Protein AF-A0A835IAE8-F1 (afdb_monomer_lite)

Sequence (114 aa):
MYLFLCYMQLWDEKLVHEISSHPAVYRVVALGTLIAIELRTEGSDAGYGSLYASSLVQKFREDGVYMRPLGNVIYLMCGPCTSPQVCSQLLKRLYGEIHEFNQMKAKELKSCQL

Secondary structure (DSSP, 8-state):
-----S----S-HHHHHHHHTSTTEEEEEEETTEEEEEEP--GGG-STT--TTHHHHHHHHHTT--EEEETTEEEEE--TTS-HHHHHHHHHHHHHHHHHHHHHHHHHHHHTT-

Structure (mmCIF, N/CA/C/O backbone):
data_AF-A0A835IAE8-F1
#
_entry.id   AF-A0A835IAE8-F1
#
loop_
_atom_site.group_PDB
_atom_site.id
_atom_site.type_symbol
_atom_site.label_atom_id
_atom_site.label_alt_id
_atom_site.label_comp_id
_atom_site.label_asym_id
_atom_site.label_entity_id
_atom_site.label_seq_id
_atom_site.pdbx_PDB_ins_code
_atom_site.Cartn_x
_atom_site.Cartn_y
_atom_site.Cartn_z
_atom_site.occupancy
_atom_site.B_iso_or_equiv
_atom_site.auth_seq_id
_atom_site.auth_comp_id
_atom_site.auth_asym_id
_atom_site.auth_atom_id
_atom_site.pdbx_PDB_model_num
ATOM 1 N N . MET A 1 1 ? 3.241 -23.180 24.754 1.00 37.97 1 MET A N 1
ATOM 2 C CA . MET A 1 1 ? 3.278 -23.332 23.285 1.00 37.97 1 MET A CA 1
ATOM 3 C C . MET A 1 1 ? 1.970 -22.782 22.721 1.00 37.97 1 MET A C 1
ATOM 5 O O . MET A 1 1 ? 1.047 -23.540 22.478 1.00 37.97 1 MET A O 1
ATOM 9 N N . TYR A 1 2 ? 1.856 -21.454 22.615 1.00 39.19 2 TYR A N 1
ATOM 10 C CA . TYR A 1 2 ? 0.677 -20.771 22.066 1.00 39.19 2 TYR A CA 1
ATOM 11 C C . TYR A 1 2 ? 1.076 -20.138 20.735 1.00 39.19 2 TYR A C 1
ATOM 13 O O . TYR A 1 2 ? 1.433 -18.969 20.671 1.00 39.19 2 TYR A O 1
ATOM 21 N N . LEU A 1 3 ? 1.081 -20.947 19.679 1.00 42.12 3 LEU A N 1
ATOM 22 C CA . LEU A 1 3 ? 1.376 -20.515 18.311 1.00 42.12 3 LEU A CA 1
ATOM 23 C C . LEU A 1 3 ? 0.067 -20.395 17.513 1.00 42.12 3 LEU A C 1
ATOM 25 O O . LEU A 1 3 ? -0.037 -20.873 16.393 1.00 42.12 3 LEU A O 1
ATOM 29 N N . PHE A 1 4 ? -0.963 -19.803 18.130 1.00 43.66 4 PHE A N 1
ATOM 30 C CA . PHE A 1 4 ? -2.322 -19.741 17.572 1.00 43.66 4 PHE A CA 1
ATOM 31 C C . PHE A 1 4 ? -2.755 -18.339 17.105 1.00 43.66 4 PHE A C 1
ATOM 33 O O . PHE A 1 4 ? -3.929 -18.124 16.840 1.00 43.66 4 PHE A O 1
ATOM 40 N N . LEU A 1 5 ? -1.841 -17.367 16.992 1.00 46.41 5 LEU A N 1
ATOM 41 C CA . LEU A 1 5 ? -2.220 -15.959 16.763 1.00 46.41 5 LEU A CA 1
ATOM 42 C C . LEU A 1 5 ? -1.904 -15.377 15.373 1.00 46.41 5 LEU A C 1
ATOM 44 O O . LEU A 1 5 ? -2.210 -14.215 15.142 1.00 46.41 5 LEU A O 1
ATOM 48 N N . CYS A 1 6 ? -1.361 -16.139 14.419 1.00 44.03 6 CYS A N 1
ATOM 49 C CA . CYS A 1 6 ? -0.923 -15.582 13.124 1.00 44.03 6 CYS A CA 1
ATOM 50 C C . CYS A 1 6 ? -1.746 -16.062 11.912 1.00 44.03 6 CYS A C 1
ATOM 52 O O . CYS A 1 6 ? -1.187 -16.360 10.864 1.00 44.03 6 CYS A O 1
ATOM 54 N N . TYR A 1 7 ? -3.069 -16.185 12.047 1.00 51.34 7 TYR A N 1
ATOM 55 C CA . TYR A 1 7 ? -3.963 -16.436 10.899 1.00 51.34 7 TYR A CA 1
ATOM 56 C C . TYR A 1 7 ? -5.188 -15.514 10.860 1.00 51.34 7 TYR A C 1
ATOM 58 O O . TYR A 1 7 ? -6.110 -15.734 10.082 1.00 51.34 7 TYR A O 1
ATOM 66 N N . MET A 1 8 ? -5.206 -14.455 11.673 1.00 57.34 8 MET A N 1
ATOM 67 C CA . MET A 1 8 ? -6.189 -13.393 11.495 1.00 57.34 8 MET A CA 1
ATOM 68 C C . MET A 1 8 ? -5.722 -12.475 10.373 1.00 57.34 8 MET A C 1
ATOM 70 O O . MET A 1 8 ? -4.787 -11.692 10.533 1.00 57.34 8 MET A O 1
ATOM 74 N N . GLN A 1 9 ? -6.373 -12.596 9.222 1.00 63.75 9 GLN A N 1
ATOM 75 C CA . GLN A 1 9 ? -6.230 -11.645 8.134 1.00 63.75 9 GLN A CA 1
ATOM 76 C C . GLN A 1 9 ? -6.773 -10.291 8.613 1.00 63.75 9 GLN A C 1
ATOM 78 O O . GLN A 1 9 ? -7.971 -10.120 8.814 1.00 63.75 9 GLN A O 1
ATOM 83 N N . LEU A 1 10 ? -5.859 -9.356 8.886 1.00 77.06 10 LEU A N 1
ATOM 84 C CA . LEU A 1 10 ? -6.162 -8.019 9.423 1.00 77.06 10 LEU A CA 1
ATOM 85 C C . LEU A 1 10 ? -6.653 -7.042 8.349 1.00 77.06 10 LEU A C 1
ATOM 87 O O . LEU A 1 10 ? -7.144 -5.958 8.669 1.00 77.06 10 LEU A O 1
ATOM 91 N N . TRP A 1 11 ? -6.473 -7.412 7.085 1.00 83.25 11 TRP A N 1
ATOM 92 C CA . TRP A 1 11 ? -6.735 -6.576 5.928 1.00 83.25 11 TRP A CA 1
ATOM 93 C C . TRP A 1 11 ? -8.121 -6.859 5.356 1.00 83.25 11 TRP A C 1
ATOM 95 O O . TRP A 1 11 ? -8.502 -8.015 5.183 1.00 83.25 11 TRP A O 1
ATOM 105 N N . ASP A 1 12 ? -8.850 -5.797 5.024 1.00 86.69 12 ASP A N 1
ATOM 106 C CA . ASP A 1 12 ? -10.130 -5.897 4.327 1.00 86.69 12 ASP A CA 1
ATOM 107 C C . ASP A 1 12 ? -9.898 -6.357 2.880 1.00 86.69 12 ASP A C 1
ATOM 109 O O . ASP A 1 12 ? -9.333 -5.627 2.062 1.00 86.69 12 ASP A O 1
ATOM 113 N N . GLU A 1 13 ? -10.337 -7.575 2.564 1.00 85.56 13 GLU A N 1
ATOM 114 C CA . GLU A 1 13 ? -10.164 -8.192 1.246 1.00 85.56 13 GLU A CA 1
ATOM 115 C C . GLU A 1 13 ? -10.771 -7.367 0.111 1.00 85.56 13 GLU A C 1
ATOM 117 O O . GLU A 1 13 ? -10.204 -7.321 -0.982 1.00 85.56 13 GLU A O 1
ATOM 122 N N . LYS A 1 14 ? -11.889 -6.673 0.363 1.00 88.75 14 LYS A N 1
ATOM 123 C CA . LYS A 1 14 ? -12.538 -5.843 -0.658 1.00 88.75 14 LYS A CA 1
ATOM 124 C C . LYS A 1 14 ? -11.653 -4.658 -1.019 1.00 88.75 14 LYS A C 1
ATOM 126 O O . LYS A 1 14 ? -11.408 -4.422 -2.197 1.00 88.75 14 LYS A O 1
ATOM 131 N N . LEU A 1 15 ? -11.107 -3.973 -0.013 1.00 88.31 15 LEU A N 1
ATOM 132 C CA . LEU A 1 15 ? -10.183 -2.855 -0.229 1.00 88.31 15 LEU A CA 1
ATOM 133 C C . LEU A 1 15 ? -8.889 -3.313 -0.902 1.00 88.31 15 LEU A C 1
ATOM 135 O O . LEU A 1 15 ? -8.391 -2.644 -1.803 1.00 88.31 15 LEU A O 1
ATOM 139 N N . VAL A 1 16 ? -8.346 -4.465 -0.503 1.00 89.50 16 VAL A N 1
ATOM 140 C CA . VAL A 1 16 ? -7.154 -5.038 -1.146 1.00 89.50 16 VAL A CA 1
ATOM 141 C C . VAL A 1 16 ? -7.412 -5.303 -2.633 1.00 89.50 16 VAL A C 1
ATOM 143 O O . VAL A 1 16 ? -6.560 -4.986 -3.464 1.00 89.50 16 VAL A O 1
ATOM 146 N N . HIS A 1 17 ? -8.591 -5.826 -2.978 1.00 89.56 17 HIS A N 1
ATOM 147 C CA . HIS A 1 17 ? -8.993 -6.051 -4.365 1.00 89.56 17 HIS A CA 1
ATOM 148 C C . HIS A 1 17 ? -9.210 -4.740 -5.147 1.00 89.56 17 HIS A C 1
ATOM 150 O O . HIS A 1 17 ? -8.867 -4.644 -6.326 1.00 89.56 17 HIS A O 1
ATOM 156 N N . GLU A 1 18 ? -9.763 -3.702 -4.519 1.00 90.44 18 GLU A N 1
ATOM 157 C CA . GLU A 1 18 ? -9.898 -2.375 -5.139 1.00 90.44 18 GLU A CA 1
ATOM 158 C C . GLU A 1 18 ? -8.531 -1.744 -5.436 1.00 90.44 18 GLU A C 1
ATOM 160 O O . GLU A 1 18 ? -8.32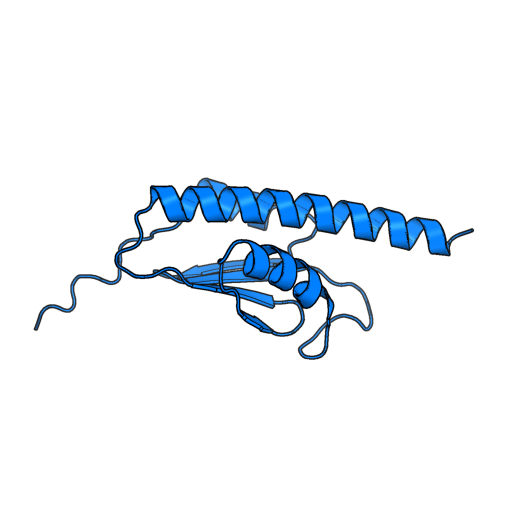0 -1.198 -6.521 1.00 90.44 18 GLU A O 1
ATOM 165 N N . ILE A 1 19 ? -7.575 -1.874 -4.509 1.00 89.44 19 ILE A N 1
ATOM 166 C CA . ILE A 1 19 ? -6.199 -1.402 -4.700 1.00 89.44 19 ILE A CA 1
ATOM 167 C C . ILE A 1 19 ? -5.513 -2.191 -5.820 1.00 89.44 19 ILE A C 1
ATOM 169 O O . ILE A 1 19 ? -4.853 -1.588 -6.664 1.00 89.44 19 ILE A O 1
ATOM 173 N N . SER A 1 20 ? -5.672 -3.519 -5.867 1.00 90.56 20 SER A N 1
ATOM 174 C CA . SER A 1 20 ? -5.049 -4.344 -6.913 1.00 90.56 20 SER A CA 1
ATOM 175 C C . SER A 1 20 ? -5.608 -4.071 -8.308 1.00 90.56 20 SER A C 1
ATOM 177 O O . SER A 1 20 ? -4.894 -4.241 -9.293 1.00 90.56 20 SER A O 1
ATOM 179 N N . SER A 1 21 ? -6.854 -3.605 -8.392 1.00 89.94 21 SER A N 1
ATOM 180 C CA . SER A 1 21 ? -7.508 -3.228 -9.649 1.00 89.94 21 SER A CA 1
ATOM 181 C C . SER A 1 21 ? -7.139 -1.813 -10.120 1.00 89.94 21 SER A C 1
ATOM 183 O O . SER A 1 21 ? -7.561 -1.394 -11.199 1.00 89.94 21 SER A O 1
ATOM 185 N N . HIS A 1 22 ? -6.378 -1.046 -9.331 1.00 87.69 22 HIS A N 1
ATOM 186 C CA . HIS A 1 22 ? -6.013 0.325 -9.674 1.00 87.69 22 HIS A CA 1
ATOM 187 C C . HIS A 1 22 ? -4.948 0.356 -10.791 1.00 87.69 22 HIS A C 1
ATOM 189 O O . HIS A 1 22 ? -3.947 -0.351 -10.695 1.00 87.69 22 HIS A O 1
ATOM 195 N N . PRO A 1 23 ? -5.069 1.221 -11.820 1.00 86.00 23 PRO A N 1
ATOM 196 C CA . PRO A 1 23 ? -4.156 1.229 -12.975 1.00 86.00 23 PRO A CA 1
ATOM 197 C C . PRO A 1 23 ? -2.691 1.537 -12.622 1.00 86.00 23 PRO A C 1
ATOM 199 O O . PRO A 1 23 ? -1.780 1.124 -13.336 1.00 86.00 23 PRO A O 1
ATOM 202 N N . ALA A 1 24 ? -2.459 2.245 -11.514 1.00 84.56 24 ALA A N 1
ATOM 203 C CA . ALA A 1 24 ? -1.120 2.557 -11.004 1.00 84.56 24 ALA A CA 1
ATOM 204 C C . ALA A 1 24 ? -0.467 1.410 -10.212 1.00 84.56 24 ALA A C 1
ATOM 206 O O . ALA A 1 24 ? 0.671 1.541 -9.766 1.00 84.56 24 ALA A O 1
ATOM 207 N N . VAL A 1 25 ? -1.181 0.306 -9.988 1.00 88.94 25 V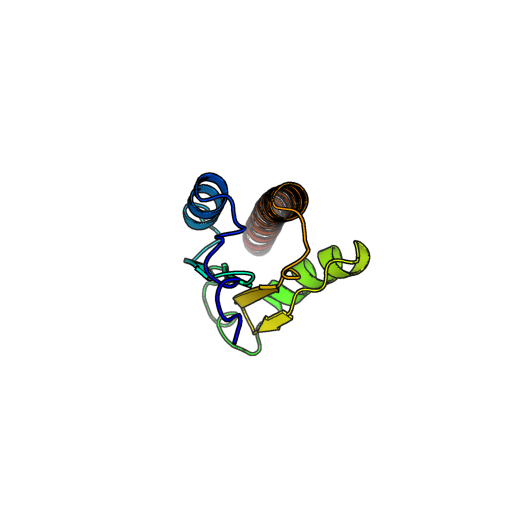AL A N 1
ATOM 208 C CA . VAL A 1 25 ? -0.723 -0.834 -9.192 1.00 88.94 25 VAL A CA 1
ATOM 209 C C . VAL A 1 25 ? -0.484 -2.016 -10.124 1.00 88.94 25 VAL A C 1
ATOM 211 O O . VAL A 1 25 ? -1.287 -2.316 -11.002 1.00 88.94 25 VAL A O 1
ATOM 214 N N . TYR A 1 26 ? 0.658 -2.675 -9.961 1.00 87.75 26 TYR A N 1
ATOM 215 C CA . TYR A 1 26 ? 0.985 -3.887 -10.705 1.00 87.75 26 TYR A CA 1
ATOM 216 C C . TYR A 1 26 ? 0.514 -5.138 -9.962 1.00 87.75 26 TYR A C 1
ATOM 218 O O . TYR A 1 26 ? -0.125 -6.007 -10.552 1.00 87.75 26 TYR A O 1
ATOM 226 N N . ARG A 1 27 ? 0.815 -5.233 -8.660 1.00 88.31 27 ARG A N 1
ATOM 227 C CA . ARG A 1 27 ? 0.348 -6.328 -7.798 1.00 88.31 27 ARG A CA 1
ATOM 228 C C . ARG A 1 27 ? 0.218 -5.881 -6.348 1.00 88.31 27 ARG A C 1
ATOM 230 O O . ARG A 1 27 ? 0.934 -4.989 -5.895 1.00 88.31 27 ARG A O 1
ATOM 237 N N . VAL A 1 28 ? -0.644 -6.573 -5.608 1.00 91.81 28 VAL A N 1
ATOM 238 C CA . VAL A 1 28 ? -0.792 -6.432 -4.155 1.00 91.81 28 VAL A CA 1
ATOM 239 C C . VAL A 1 28 ? -0.655 -7.806 -3.517 1.00 91.81 28 VAL A C 1
ATOM 241 O O . VAL A 1 28 ? -1.230 -8.777 -4.002 1.00 91.81 28 VAL A O 1
ATOM 244 N N . VAL A 1 29 ? 0.110 -7.893 -2.433 1.00 90.38 29 VAL A N 1
ATOM 245 C CA . VAL A 1 29 ? 0.282 -9.109 -1.634 1.00 90.38 29 VAL A CA 1
ATOM 246 C C . VAL A 1 29 ? -0.048 -8.772 -0.189 1.00 90.38 29 VAL A C 1
ATOM 248 O O . VAL A 1 29 ? 0.652 -7.974 0.424 1.00 90.38 29 VAL A O 1
ATOM 251 N N . ALA A 1 30 ? -1.093 -9.381 0.363 1.00 88.81 30 ALA A N 1
ATOM 252 C CA . ALA A 1 30 ? -1.462 -9.253 1.770 1.00 88.81 30 ALA A CA 1
ATOM 253 C C . ALA A 1 30 ? -1.218 -10.590 2.480 1.00 88.81 30 ALA A C 1
ATOM 255 O O . ALA A 1 30 ? -1.738 -11.620 2.057 1.00 88.81 30 ALA A O 1
ATOM 256 N N . LEU A 1 31 ? -0.410 -10.585 3.541 1.00 86.00 31 LEU A N 1
ATOM 257 C CA . LEU A 1 31 ? -0.072 -11.778 4.314 1.00 86.00 31 LEU A CA 1
ATOM 258 C C . LEU A 1 31 ? 0.026 -11.434 5.802 1.00 86.00 31 LEU A C 1
ATOM 260 O O . LEU A 1 31 ? 0.919 -10.702 6.228 1.00 86.00 31 LEU A O 1
ATOM 264 N N . GLY A 1 32 ? -0.901 -11.966 6.602 1.00 84.94 32 GLY A N 1
ATOM 265 C CA . GLY A 1 32 ? -0.965 -11.713 8.043 1.00 84.94 32 GLY A CA 1
ATOM 266 C C . GLY A 1 32 ? -1.078 -10.219 8.360 1.00 84.94 32 GLY A C 1
ATOM 267 O O . GLY A 1 32 ? -2.072 -9.581 8.020 1.00 84.94 32 GLY A O 1
ATOM 268 N N . THR A 1 33 ? -0.047 -9.660 8.996 1.00 85.56 33 THR A N 1
ATOM 269 C CA . THR A 1 33 ? 0.049 -8.237 9.366 1.00 85.56 33 THR A CA 1
ATOM 270 C C . THR A 1 33 ? 0.784 -7.374 8.334 1.00 85.56 33 THR A C 1
ATOM 272 O O . THR A 1 33 ? 1.013 -6.187 8.572 1.00 85.56 33 THR A O 1
ATOM 275 N N . LEU A 1 34 ? 1.199 -7.955 7.207 1.00 87.62 34 LEU A N 1
ATOM 276 C CA . LEU A 1 34 ? 1.977 -7.288 6.170 1.00 87.62 34 LEU A CA 1
ATOM 277 C C . LEU A 1 34 ? 1.145 -7.138 4.900 1.00 87.62 34 LEU A C 1
ATOM 279 O O . LEU A 1 34 ? 0.450 -8.066 4.489 1.00 87.62 34 LEU A O 1
ATOM 283 N N . ILE A 1 35 ? 1.258 -5.980 4.258 1.00 90.12 35 ILE A N 1
ATOM 284 C CA . ILE A 1 35 ? 0.793 -5.767 2.892 1.00 90.12 35 ILE A CA 1
ATOM 285 C C . ILE A 1 35 ? 1.909 -5.125 2.070 1.00 90.12 35 ILE A C 1
ATOM 287 O O . ILE A 1 35 ? 2.565 -4.175 2.502 1.00 90.12 35 ILE A O 1
ATOM 291 N N . ALA A 1 36 ? 2.150 -5.681 0.890 1.00 91.19 36 ALA A N 1
ATOM 292 C CA . ALA A 1 36 ? 3.101 -5.186 -0.085 1.00 91.19 36 ALA A CA 1
ATOM 293 C C . ALA A 1 36 ? 2.354 -4.758 -1.348 1.00 91.19 36 ALA A C 1
ATOM 295 O O . ALA A 1 36 ? 1.557 -5.523 -1.891 1.00 91.19 36 ALA A O 1
ATOM 296 N N . ILE A 1 37 ? 2.628 -3.547 -1.820 1.00 90.44 37 ILE A N 1
ATOM 297 C CA . ILE A 1 37 ? 2.042 -2.988 -3.038 1.00 90.44 37 ILE A CA 1
ATOM 298 C C . ILE A 1 37 ? 3.182 -2.689 -3.992 1.00 90.44 37 ILE A C 1
ATOM 300 O O . ILE A 1 37 ? 4.076 -1.910 -3.670 1.00 90.44 37 ILE A O 1
ATOM 304 N N . GLU A 1 38 ? 3.155 -3.310 -5.161 1.00 89.94 38 GLU A N 1
ATOM 305 C CA . GLU A 1 38 ? 4.048 -2.961 -6.254 1.00 89.94 38 GLU A CA 1
ATOM 306 C C . GLU A 1 38 ? 3.347 -1.954 -7.150 1.00 89.94 38 GLU A C 1
ATOM 308 O O . GLU A 1 38 ? 2.294 -2.239 -7.725 1.00 89.94 38 GLU A O 1
ATOM 313 N N . LEU A 1 39 ? 3.939 -0.775 -7.270 1.00 86.69 39 LEU A N 1
ATOM 314 C CA . LEU A 1 39 ? 3.445 0.250 -8.166 1.00 86.69 39 LEU A CA 1
ATOM 315 C C . LEU A 1 39 ? 3.927 -0.035 -9.590 1.00 86.69 39 LEU A C 1
ATOM 317 O O . LEU A 1 39 ? 5.062 -0.477 -9.808 1.00 86.69 39 LEU A O 1
ATOM 321 N N . ARG A 1 40 ? 3.049 0.221 -10.560 1.00 82.50 40 ARG A N 1
ATOM 322 C CA . ARG A 1 40 ? 3.353 0.103 -11.983 1.00 82.50 40 ARG A CA 1
ATOM 323 C C . ARG A 1 40 ? 4.216 1.294 -12.393 1.00 82.50 40 ARG A C 1
ATOM 325 O O . ARG A 1 40 ? 3.782 2.438 -12.312 1.00 82.50 40 ARG A O 1
ATOM 332 N N . THR A 1 41 ? 5.427 1.013 -12.852 1.00 75.94 41 THR A N 1
ATOM 333 C CA . THR A 1 41 ? 6.334 2.004 -13.434 1.00 75.94 41 THR A CA 1
ATOM 334 C C . THR A 1 41 ? 6.647 1.608 -14.873 1.00 75.94 41 THR A C 1
ATOM 336 O O . THR A 1 41 ? 6.737 0.422 -15.191 1.00 75.94 41 THR A O 1
ATOM 339 N N . GLU A 1 42 ? 6.775 2.592 -15.762 1.00 66.12 42 GLU A N 1
ATOM 340 C CA . GLU A 1 42 ? 7.179 2.374 -17.153 1.00 66.12 42 GLU A CA 1
ATOM 341 C C . GLU A 1 42 ? 8.601 2.914 -17.365 1.00 66.12 42 GLU 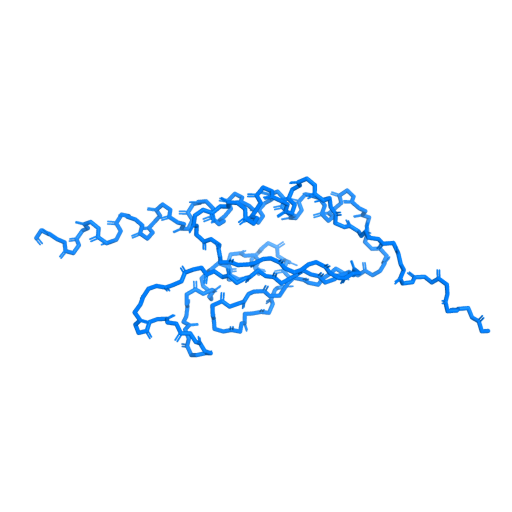A C 1
ATOM 343 O O . GLU A 1 42 ? 8.943 3.993 -16.883 1.00 66.12 42 GLU A O 1
ATOM 348 N N . GLY A 1 43 ? 9.445 2.158 -18.075 1.00 63.75 43 GLY A N 1
ATOM 349 C CA . GLY A 1 43 ? 10.801 2.580 -18.445 1.00 63.75 43 GLY A CA 1
ATOM 350 C C . GLY A 1 43 ? 11.865 2.417 -17.349 1.00 63.75 43 GLY A C 1
ATOM 351 O O . GLY A 1 43 ? 11.851 1.465 -16.572 1.00 63.75 43 GLY A O 1
ATOM 352 N N . SER A 1 44 ? 12.834 3.336 -17.328 1.00 56.16 44 SER A N 1
ATOM 353 C CA . SER A 1 44 ? 14.042 3.303 -16.483 1.00 56.16 44 SER A CA 1
ATOM 354 C C . SER A 1 44 ? 13.803 3.563 -14.988 1.00 56.16 44 SER A C 1
ATOM 356 O O . SER A 1 44 ? 14.725 3.388 -14.195 1.00 56.16 44 SER A O 1
ATOM 358 N N . ASP A 1 45 ? 12.577 3.923 -14.594 1.00 57.81 45 ASP A N 1
ATOM 359 C CA . ASP A 1 45 ? 12.169 4.136 -13.196 1.00 57.81 45 ASP A CA 1
ATOM 360 C C . ASP A 1 45 ? 11.646 2.853 -12.513 1.00 57.81 45 ASP A C 1
ATOM 362 O O . ASP A 1 45 ? 11.080 2.900 -11.417 1.00 57.81 45 ASP A O 1
ATOM 366 N N . ALA A 1 46 ? 11.813 1.684 -13.139 1.00 60.47 46 ALA A N 1
ATOM 367 C CA . ALA A 1 46 ? 11.520 0.381 -12.545 1.00 60.47 46 ALA A CA 1
ATOM 368 C C . ALA A 1 46 ? 12.739 -0.200 -11.809 1.00 60.47 46 ALA A C 1
ATOM 370 O O . ALA A 1 46 ? 13.850 -0.222 -12.335 1.00 60.47 46 ALA A O 1
ATOM 371 N N . GLY A 1 47 ? 12.523 -0.724 -10.596 1.00 59.94 47 GLY A N 1
ATOM 372 C CA . GLY A 1 47 ? 13.542 -1.444 -9.827 1.00 59.94 47 GLY A CA 1
ATOM 373 C C . GLY A 1 47 ? 13.949 -0.784 -8.507 1.00 59.94 47 GLY A C 1
ATOM 374 O O . GLY A 1 47 ? 13.421 0.245 -8.098 1.00 59.94 47 GLY A O 1
ATOM 375 N N . TYR A 1 48 ? 14.910 -1.411 -7.823 1.00 51.22 48 TYR A N 1
ATOM 376 C CA . TYR A 1 48 ? 15.310 -1.119 -6.436 1.00 51.22 48 TYR A CA 1
ATOM 377 C C . TYR A 1 48 ? 15.810 0.314 -6.178 1.00 51.22 48 TYR A C 1
ATOM 379 O O . TYR A 1 48 ? 15.697 0.799 -5.055 1.00 51.22 48 TYR A O 1
ATOM 387 N N . GLY A 1 49 ? 16.373 0.976 -7.194 1.00 55.25 49 GLY A N 1
ATOM 388 C CA . GLY A 1 49 ? 16.887 2.350 -7.108 1.00 55.25 49 GLY A CA 1
ATOM 389 C C . GLY A 1 49 ? 15.851 3.435 -7.409 1.00 55.25 49 GLY A C 1
ATOM 390 O O . GLY A 1 49 ? 16.186 4.616 -7.407 1.00 55.25 49 GLY A O 1
ATOM 391 N N . SER A 1 50 ? 14.607 3.047 -7.691 1.00 64.25 50 SER A N 1
ATOM 392 C CA . SER A 1 50 ? 13.542 3.980 -8.034 1.00 64.25 50 SER A CA 1
ATOM 393 C C . SER A 1 50 ? 13.117 4.815 -6.824 1.00 64.25 50 SER A C 1
ATOM 395 O O . SER A 1 50 ? 12.778 4.275 -5.771 1.00 64.25 50 SER A O 1
ATOM 397 N N . LEU A 1 51 ? 13.090 6.141 -6.981 1.00 64.44 51 LEU A N 1
ATOM 398 C CA . LEU A 1 51 ? 12.535 7.073 -5.987 1.00 64.44 51 LEU A CA 1
ATOM 399 C C . LEU A 1 51 ? 11.008 7.205 -6.092 1.00 64.44 51 LEU A C 1
ATOM 401 O O . LEU A 1 51 ? 10.404 8.005 -5.379 1.00 64.44 51 LEU A O 1
ATOM 405 N N . TYR A 1 52 ? 10.380 6.411 -6.961 1.00 69.44 52 TYR A N 1
ATOM 406 C CA . TYR A 1 52 ? 8.960 6.481 -7.290 1.00 69.44 52 TYR A CA 1
ATOM 407 C C . TYR A 1 52 ? 8.055 6.301 -6.067 1.00 69.44 52 TYR A C 1
ATOM 409 O O . TYR A 1 52 ? 7.086 7.032 -5.899 1.00 69.44 52 TYR A O 1
ATOM 417 N N . ALA A 1 53 ? 8.405 5.381 -5.166 1.00 75.56 53 ALA A N 1
ATOM 418 C CA . ALA A 1 53 ? 7.669 5.164 -3.925 1.00 75.56 53 ALA A CA 1
ATOM 419 C C . ALA A 1 53 ? 8.080 6.110 -2.781 1.00 75.56 53 ALA A C 1
ATOM 421 O O . ALA A 1 53 ? 7.371 6.205 -1.779 1.00 75.56 53 ALA A O 1
ATOM 422 N N . SER A 1 54 ? 9.227 6.789 -2.886 1.00 78.00 54 SER A N 1
ATOM 423 C CA . SER A 1 54 ? 9.821 7.539 -1.771 1.00 78.00 54 SER A CA 1
ATOM 424 C C . SER A 1 54 ? 8.995 8.759 -1.370 1.00 78.00 54 SER A C 1
ATOM 426 O O . SER A 1 54 ? 8.839 9.012 -0.178 1.00 78.00 54 SER A O 1
ATOM 428 N N . SER A 1 55 ? 8.428 9.487 -2.337 1.00 80.44 55 SER A N 1
ATOM 429 C CA . SER A 1 55 ? 7.568 10.650 -2.070 1.00 80.44 55 SER A CA 1
ATOM 430 C C . SER A 1 55 ? 6.255 10.250 -1.395 1.00 80.44 55 SER A C 1
ATOM 432 O O . SER A 1 55 ? 5.836 10.888 -0.430 1.00 80.44 55 SER A O 1
ATOM 434 N N . LEU A 1 56 ? 5.646 9.147 -1.841 1.00 82.69 56 LEU A N 1
ATOM 435 C CA . LEU A 1 56 ? 4.455 8.572 -1.218 1.00 82.69 56 LEU A CA 1
ATOM 436 C C . LEU A 1 56 ? 4.748 8.148 0.228 1.00 82.69 56 LEU A C 1
ATOM 438 O O . LEU A 1 56 ? 4.027 8.527 1.145 1.00 82.69 56 LEU A O 1
ATOM 442 N N . VAL A 1 57 ? 5.851 7.427 0.455 1.00 85.88 57 VAL A N 1
ATOM 443 C CA . VAL A 1 57 ? 6.266 7.021 1.807 1.00 85.88 57 VAL A CA 1
ATOM 444 C C . VAL A 1 57 ? 6.568 8.223 2.705 1.00 85.88 57 VAL A C 1
ATOM 446 O O . VAL A 1 57 ? 6.288 8.162 3.902 1.00 85.88 57 VAL A O 1
ATOM 449 N N . GLN A 1 58 ? 7.133 9.306 2.168 1.00 84.88 58 GLN A N 1
ATOM 450 C CA . GLN A 1 58 ? 7.430 10.503 2.952 1.00 84.88 58 GLN A CA 1
ATOM 451 C C . GLN A 1 58 ? 6.157 11.153 3.506 1.00 84.88 58 GLN A C 1
ATOM 453 O O . GLN A 1 58 ? 6.129 11.455 4.696 1.00 84.88 58 GLN A O 1
ATOM 458 N N . LYS A 1 59 ? 5.090 11.263 2.701 1.00 84.50 59 LYS A N 1
ATOM 459 C CA . LYS A 1 59 ? 3.778 11.734 3.180 1.00 84.50 59 LYS A CA 1
ATOM 460 C C . LYS A 1 59 ? 3.260 10.876 4.338 1.00 84.50 59 LYS A C 1
ATOM 462 O O . LYS A 1 59 ? 2.960 11.386 5.410 1.00 84.50 59 LYS A O 1
ATOM 467 N N . PHE A 1 60 ? 3.261 9.551 4.167 1.00 85.06 60 PHE A N 1
ATOM 468 C CA . PHE A 1 60 ? 2.838 8.631 5.230 1.00 85.06 60 PHE A CA 1
ATOM 469 C C . PHE A 1 60 ? 3.700 8.739 6.492 1.00 85.06 60 PHE A C 1
ATOM 471 O O . PHE A 1 60 ? 3.191 8.594 7.603 1.00 85.06 60 PHE A O 1
ATOM 478 N N . ARG A 1 61 ? 4.996 9.037 6.348 1.00 85.62 61 ARG A N 1
ATOM 479 C CA . ARG A 1 61 ? 5.895 9.242 7.486 1.00 85.62 61 ARG A CA 1
ATOM 480 C C . ARG A 1 61 ? 5.537 10.494 8.289 1.00 85.62 61 ARG A C 1
ATOM 482 O O . ARG A 1 61 ? 5.647 10.449 9.511 1.00 85.62 61 ARG A O 1
ATOM 489 N N . GLU A 1 62 ? 5.110 11.573 7.637 1.00 84.25 62 GLU A N 1
ATOM 490 C CA . GLU A 1 62 ? 4.628 12.792 8.310 1.00 84.25 62 GLU A CA 1
ATOM 491 C C . GLU A 1 62 ? 3.363 12.512 9.134 1.00 84.25 62 GLU A C 1
ATOM 493 O O . GLU A 1 62 ? 3.195 13.055 10.223 1.00 84.25 62 GLU A O 1
ATOM 498 N N . ASP A 1 63 ? 2.543 11.564 8.682 1.00 80.94 63 ASP A N 1
ATOM 499 C CA . ASP A 1 63 ? 1.365 11.076 9.401 1.00 80.94 63 ASP A CA 1
ATOM 500 C C . ASP A 1 63 ? 1.670 10.052 10.509 1.00 80.94 63 ASP A C 1
ATOM 502 O O . ASP A 1 63 ? 0.753 9.481 11.104 1.00 80.94 63 ASP A O 1
ATOM 506 N N . GLY A 1 64 ? 2.948 9.765 10.775 1.00 82.19 64 GLY A N 1
ATOM 507 C CA . GLY A 1 64 ? 3.373 8.761 11.754 1.00 82.19 64 GLY A CA 1
ATOM 508 C C . GLY A 1 64 ? 3.192 7.309 11.293 1.00 82.19 64 GLY A C 1
ATOM 509 O O . GLY A 1 64 ? 3.344 6.384 12.093 1.00 82.19 64 GLY A O 1
ATOM 510 N N . VAL A 1 65 ? 2.891 7.080 10.010 1.00 84.31 65 VAL A N 1
ATOM 511 C CA . VAL A 1 65 ? 2.759 5.747 9.413 1.00 84.31 65 VAL A CA 1
ATOM 512 C C . VAL A 1 65 ? 4.087 5.341 8.784 1.00 84.31 65 VAL A C 1
ATOM 514 O O . VAL A 1 65 ? 4.530 5.869 7.764 1.00 84.31 65 VAL A O 1
ATOM 517 N N . TYR A 1 66 ? 4.741 4.353 9.388 1.00 82.88 66 TYR A N 1
ATOM 518 C CA . TYR A 1 66 ? 6.025 3.866 8.901 1.00 82.88 66 TYR A CA 1
ATOM 519 C C . TYR A 1 66 ? 5.837 2.804 7.819 1.00 82.88 66 TYR A C 1
ATOM 521 O O . TYR A 1 66 ? 5.412 1.681 8.082 1.00 82.88 66 TYR A O 1
ATOM 529 N N . MET A 1 67 ? 6.215 3.162 6.595 1.00 87.19 67 MET A N 1
ATOM 530 C CA . MET A 1 67 ? 6.269 2.257 5.450 1.00 87.19 67 MET A CA 1
ATOM 531 C C . MET A 1 67 ? 7.718 2.095 4.997 1.00 87.19 67 MET A C 1
ATOM 533 O O . MET A 1 67 ? 8.516 3.035 5.075 1.00 87.19 67 MET A O 1
ATOM 537 N N . ARG A 1 68 ? 8.075 0.902 4.517 1.00 83.56 68 ARG A N 1
ATOM 538 C CA . ARG A 1 68 ? 9.403 0.638 3.956 1.00 83.56 68 ARG A CA 1
ATOM 539 C C . ARG A 1 68 ? 9.310 0.634 2.427 1.00 83.56 68 ARG A C 1
ATOM 541 O O . ARG A 1 68 ? 8.686 -0.279 1.887 1.00 83.56 68 ARG A O 1
ATOM 548 N N . PRO A 1 69 ? 9.913 1.613 1.731 1.00 85.25 69 PRO A N 1
ATOM 549 C CA . PRO A 1 69 ? 10.024 1.582 0.283 1.00 85.25 69 PRO A CA 1
ATOM 550 C C . PRO A 1 69 ? 11.175 0.662 -0.126 1.00 85.25 69 PRO A C 1
ATOM 552 O O . PRO A 1 69 ? 12.210 0.587 0.542 1.00 85.25 69 PRO A O 1
ATOM 555 N N . LEU A 1 70 ? 10.985 -0.032 -1.238 1.00 84.44 70 LEU A N 1
ATOM 556 C CA . LEU A 1 70 ? 11.960 -0.901 -1.875 1.00 84.44 70 LEU A CA 1
ATOM 557 C C . LEU A 1 70 ? 11.817 -0.722 -3.391 1.00 84.44 70 LEU A C 1
ATOM 559 O O . LEU A 1 70 ? 11.097 -1.467 -4.057 1.00 84.44 70 LEU A O 1
ATOM 563 N N . GLY A 1 71 ? 12.438 0.329 -3.927 1.00 83.44 71 GLY A N 1
ATOM 564 C CA . GLY A 1 71 ? 12.225 0.729 -5.314 1.00 83.44 71 GLY A CA 1
ATOM 565 C C . GLY A 1 71 ? 10.778 1.154 -5.570 1.00 83.44 71 GLY A C 1
ATOM 566 O O . GLY A 1 71 ? 10.278 2.087 -4.950 1.00 83.44 71 GLY A O 1
ATOM 567 N N . ASN A 1 72 ? 10.087 0.435 -6.455 1.00 84.75 72 ASN A N 1
ATOM 568 C CA . ASN A 1 72 ? 8.665 0.630 -6.762 1.00 84.75 72 ASN A CA 1
ATOM 569 C C . ASN A 1 72 ? 7.708 -0.182 -5.864 1.00 84.75 72 ASN A C 1
ATOM 571 O O . ASN A 1 72 ? 6.493 -0.108 -6.048 1.00 84.75 72 ASN A O 1
ATOM 575 N N . VAL A 1 73 ? 8.226 -0.961 -4.908 1.00 87.19 73 VAL A N 1
ATOM 576 C CA . VAL A 1 73 ? 7.414 -1.740 -3.961 1.00 87.19 73 VAL A CA 1
ATOM 577 C C . VAL A 1 73 ? 7.360 -1.036 -2.610 1.00 87.19 73 VAL A C 1
ATOM 579 O O . VAL A 1 73 ? 8.380 -0.597 -2.081 1.00 87.19 73 VAL A O 1
ATOM 582 N N . ILE A 1 74 ? 6.172 -0.966 -2.019 1.00 90.00 74 ILE A N 1
ATOM 583 C CA . ILE A 1 74 ? 5.945 -0.400 -0.690 1.00 90.00 74 ILE A CA 1
ATOM 584 C C . ILE A 1 74 ? 5.467 -1.499 0.243 1.00 90.00 74 ILE A C 1
ATOM 586 O O . ILE A 1 74 ? 4.490 -2.184 -0.052 1.00 90.00 74 ILE A O 1
ATOM 590 N N . TYR A 1 75 ? 6.130 -1.623 1.391 1.00 89.81 75 TYR A N 1
ATOM 591 C CA . TYR A 1 75 ? 5.724 -2.512 2.470 1.00 89.81 75 TYR A CA 1
ATOM 592 C C . TYR A 1 75 ? 5.092 -1.706 3.597 1.00 89.81 75 TYR A C 1
ATOM 594 O O . TYR A 1 75 ? 5.739 -0.839 4.194 1.00 89.81 75 TYR A O 1
ATOM 602 N N . LEU A 1 76 ? 3.847 -2.039 3.915 1.00 88.75 76 LEU A N 1
ATOM 603 C CA . LEU A 1 76 ? 3.152 -1.589 5.110 1.00 88.75 76 LEU A CA 1
ATOM 604 C C . LEU A 1 76 ? 3.039 -2.769 6.075 1.00 88.75 76 LEU A C 1
ATOM 606 O O . LEU A 1 76 ? 2.564 -3.847 5.718 1.00 88.75 76 LEU A O 1
ATOM 610 N N . MET A 1 77 ? 3.500 -2.559 7.303 1.00 87.62 77 MET A N 1
ATOM 611 C CA . MET A 1 77 ? 3.430 -3.542 8.377 1.00 87.62 77 MET A CA 1
ATOM 612 C C . MET A 1 77 ? 2.596 -2.963 9.510 1.00 87.62 77 MET A C 1
ATOM 614 O O . MET A 1 77 ? 2.871 -1.862 9.982 1.00 87.62 77 MET A O 1
ATOM 618 N N . CYS A 1 78 ? 1.601 -3.717 9.960 1.00 83.81 78 CYS A N 1
ATOM 619 C CA . CYS A 1 78 ? 0.832 -3.397 11.154 1.00 83.81 78 CYS A CA 1
ATOM 620 C C . CYS A 1 78 ? 1.286 -4.269 12.330 1.00 83.81 78 CYS A C 1
ATOM 622 O O . CYS A 1 78 ? 1.831 -5.361 12.157 1.00 83.81 78 CYS A O 1
ATOM 624 N N . GLY A 1 79 ? 1.082 -3.778 13.551 1.00 81.75 79 GLY A N 1
ATOM 625 C CA . GLY A 1 79 ? 1.317 -4.583 14.743 1.00 81.75 79 GLY A CA 1
ATOM 626 C C . GLY A 1 79 ? 0.235 -5.662 14.884 1.00 81.75 79 GLY A C 1
ATOM 627 O O . GLY A 1 79 ? -0.906 -5.433 14.486 1.00 81.75 79 GLY A O 1
ATOM 628 N N . PRO A 1 80 ? 0.533 -6.818 15.503 1.00 73.31 80 PRO A N 1
ATOM 629 C CA . PRO A 1 80 ? -0.469 -7.862 15.748 1.00 73.31 80 PRO A CA 1
ATOM 630 C C . PRO A 1 80 ? -1.579 -7.418 16.717 1.00 73.31 80 PRO A C 1
ATOM 632 O O . PRO A 1 80 ? -2.641 -8.028 16.757 1.00 73.31 80 PRO A O 1
ATOM 635 N N . CYS A 1 81 ? -1.345 -6.350 17.487 1.00 76.88 81 CYS A N 1
ATOM 636 C CA . CYS A 1 81 ? -2.323 -5.748 18.397 1.00 76.88 81 CYS A CA 1
ATOM 637 C C . CYS A 1 81 ? -3.078 -4.558 17.772 1.00 76.88 81 CYS A C 1
ATOM 639 O O . CYS A 1 81 ? -3.855 -3.901 18.462 1.00 76.88 81 CYS A O 1
ATOM 641 N N . THR A 1 82 ? -2.824 -4.226 16.502 1.00 80.25 82 THR A N 1
ATOM 642 C CA . THR A 1 82 ? -3.535 -3.148 15.805 1.00 80.25 82 THR A CA 1
ATOM 643 C C . THR A 1 82 ? -4.952 -3.607 15.474 1.00 80.25 82 THR A C 1
ATOM 645 O O . THR A 1 82 ? -5.155 -4.720 14.994 1.00 80.25 82 THR A O 1
ATOM 648 N N . SER A 1 83 ? -5.949 -2.757 15.728 1.00 84.00 83 SER A N 1
ATOM 649 C CA . SER A 1 83 ? -7.335 -3.117 15.441 1.00 84.00 83 SER A CA 1
ATOM 650 C C . SER A 1 83 ? -7.589 -3.179 13.922 1.00 84.00 83 SER A C 1
ATOM 652 O O . SER A 1 83 ? -7.065 -2.341 13.179 1.00 84.00 83 SER A O 1
ATOM 654 N N . PRO A 1 84 ? -8.424 -4.117 13.432 1.00 81.81 84 PRO A N 1
ATOM 655 C CA . PRO A 1 84 ? -8.773 -4.206 12.009 1.00 81.81 84 PRO A CA 1
ATOM 656 C C . PRO A 1 84 ? -9.356 -2.903 11.438 1.00 81.81 84 PRO A C 1
ATOM 658 O O . PRO A 1 84 ? -9.183 -2.590 10.260 1.00 81.81 84 PRO A O 1
ATOM 661 N N . GLN A 1 85 ? -10.024 -2.108 12.279 1.00 85.44 85 GLN A N 1
ATOM 662 C CA . GLN A 1 85 ? -10.577 -0.806 11.915 1.00 85.44 85 GLN A CA 1
ATOM 663 C C . GLN A 1 85 ? -9.471 0.191 11.559 1.00 85.44 85 GLN A C 1
ATOM 665 O O . GLN A 1 85 ? -9.585 0.888 10.552 1.00 85.44 85 GLN A O 1
ATOM 670 N N . VAL A 1 86 ? -8.388 0.231 12.342 1.00 85.88 86 VAL A N 1
ATOM 671 C CA . VAL A 1 86 ? -7.226 1.084 12.052 1.00 85.88 86 VAL A CA 1
ATOM 672 C C . VAL A 1 86 ? -6.537 0.615 10.772 1.00 85.88 86 VAL A C 1
ATOM 674 O O . VAL A 1 86 ? -6.252 1.440 9.907 1.00 85.88 86 VAL A O 1
ATOM 677 N N . CYS A 1 87 ? -6.354 -0.697 10.583 1.00 86.38 87 CYS A N 1
ATOM 678 C CA . CYS A 1 87 ? -5.803 -1.249 9.337 1.00 86.38 87 CYS A CA 1
ATOM 679 C C . CYS A 1 87 ? -6.645 -0.854 8.113 1.00 86.38 87 CYS A C 1
ATOM 681 O O . CYS A 1 87 ? -6.104 -0.444 7.089 1.00 86.38 87 CYS A O 1
ATOM 683 N N . SER A 1 88 ? -7.973 -0.911 8.236 1.00 88.31 88 SER A N 1
ATOM 684 C CA . SER A 1 88 ? -8.904 -0.514 7.174 1.00 88.31 88 SER A CA 1
ATOM 685 C C . SER A 1 88 ? -8.842 0.987 6.875 1.00 88.31 88 SER A C 1
ATOM 687 O O . SER A 1 88 ? -8.907 1.388 5.715 1.00 88.31 88 SER A O 1
ATOM 689 N N . GLN A 1 89 ? -8.691 1.837 7.896 1.00 89.44 89 GLN A N 1
ATOM 690 C CA . GLN A 1 89 ? -8.501 3.280 7.706 1.00 89.44 89 GLN A CA 1
ATOM 691 C C . GLN A 1 89 ? -7.173 3.594 7.011 1.00 89.44 89 GLN A C 1
ATOM 693 O O . GLN A 1 89 ? -7.151 4.396 6.078 1.00 89.44 89 GLN A O 1
ATOM 698 N N . LEU A 1 90 ? -6.089 2.924 7.413 1.00 88.75 90 LEU A N 1
ATOM 699 C CA . LEU A 1 90 ? -4.781 3.051 6.769 1.00 88.75 90 LEU A CA 1
ATOM 700 C C . LEU A 1 90 ? -4.835 2.614 5.301 1.00 88.75 90 LEU A C 1
ATOM 702 O O . LEU A 1 90 ? -4.342 3.335 4.440 1.00 88.75 90 LEU A O 1
ATOM 706 N N . LEU A 1 91 ? -5.493 1.489 5.003 1.00 88.62 91 LEU A N 1
ATOM 707 C CA . LEU A 1 91 ? -5.726 1.008 3.636 1.00 88.62 91 LEU A CA 1
ATOM 708 C C . LEU A 1 91 ? -6.497 2.021 2.783 1.00 88.62 91 LEU A C 1
ATOM 710 O O . LEU A 1 91 ? -6.094 2.304 1.658 1.00 88.62 91 LEU A O 1
ATOM 714 N N . LYS A 1 92 ? -7.584 2.595 3.312 1.00 90.81 92 LYS A N 1
ATOM 715 C CA . LYS A 1 92 ? -8.370 3.615 2.598 1.00 90.81 92 LYS A CA 1
ATOM 716 C C . LYS A 1 92 ? -7.545 4.860 2.298 1.00 90.81 92 LYS A C 1
ATOM 718 O O . LYS A 1 92 ? -7.610 5.385 1.190 1.00 90.81 92 LYS A O 1
ATOM 723 N N . ARG A 1 93 ? -6.750 5.313 3.270 1.00 90.19 93 ARG A N 1
ATOM 724 C CA . ARG A 1 93 ? -5.847 6.450 3.083 1.00 90.19 93 ARG A CA 1
ATOM 725 C C . ARG A 1 93 ? -4.792 6.148 2.022 1.00 90.19 93 ARG A C 1
ATOM 727 O O . ARG A 1 93 ? -4.579 6.954 1.126 1.00 90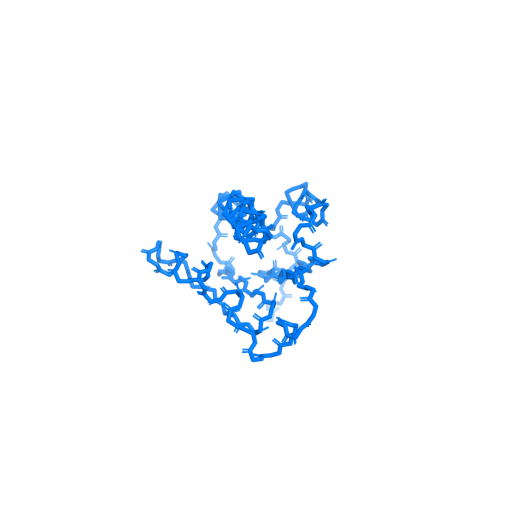.19 93 ARG A O 1
ATOM 734 N N . LEU A 1 94 ? -4.192 4.961 2.086 1.00 89.00 94 LEU A N 1
ATOM 735 C CA . LEU A 1 94 ? -3.230 4.475 1.100 1.00 89.00 94 LEU A CA 1
ATOM 736 C C . LEU A 1 94 ? -3.810 4.446 -0.311 1.00 89.00 94 LEU A C 1
ATOM 738 O O . LEU A 1 94 ? -3.164 4.918 -1.240 1.00 89.00 94 LEU A O 1
ATOM 742 N N . TYR A 1 95 ? -5.039 3.961 -0.466 1.00 89.12 95 TYR A N 1
ATOM 743 C CA . TYR A 1 95 ? -5.724 3.973 -1.752 1.00 89.12 95 TYR A CA 1
ATOM 744 C C . TYR A 1 95 ? -5.931 5.395 -2.298 1.00 89.12 95 TYR A C 1
ATOM 746 O O . TYR A 1 95 ? -5.649 5.643 -3.470 1.00 89.12 95 TYR A O 1
ATOM 754 N N . GLY A 1 96 ? -6.354 6.339 -1.450 1.00 88.56 96 GLY A N 1
ATOM 755 C CA . GLY A 1 96 ? -6.509 7.747 -1.832 1.00 88.56 96 GLY A CA 1
ATOM 756 C C . GLY A 1 96 ? -5.198 8.381 -2.303 1.00 88.56 96 GLY A C 1
ATOM 757 O O . GLY A 1 96 ? -5.148 8.977 -3.377 1.00 88.56 96 GLY A O 1
ATOM 758 N N . GLU A 1 97 ? -4.112 8.177 -1.561 1.00 87.06 97 GLU A N 1
ATOM 759 C CA . GLU A 1 97 ? -2.802 8.721 -1.934 1.00 87.06 97 GLU A CA 1
ATOM 760 C C . GLU A 1 97 ? -2.242 8.082 -3.214 1.00 87.06 97 GLU A C 1
ATOM 762 O O . GLU A 1 97 ? -1.652 8.779 -4.037 1.00 87.06 97 GLU A O 1
ATOM 767 N N . ILE A 1 98 ? -2.457 6.777 -3.437 1.00 85.62 98 ILE A N 1
ATOM 768 C CA . ILE A 1 98 ? -2.095 6.111 -4.702 1.00 85.62 98 ILE A CA 1
ATOM 769 C C . ILE A 1 98 ? -2.858 6.739 -5.877 1.00 85.62 98 ILE A C 1
ATOM 771 O O . ILE A 1 98 ? -2.287 6.937 -6.954 1.00 85.62 98 ILE A O 1
ATOM 775 N N . HIS A 1 99 ? -4.135 7.073 -5.679 1.00 86.25 99 HIS A N 1
ATOM 776 C CA . HIS A 1 99 ? -4.946 7.728 -6.697 1.00 86.25 99 HIS A CA 1
ATOM 777 C C . HIS A 1 99 ? -4.424 9.133 -7.032 1.00 86.25 99 HIS A C 1
ATOM 779 O O . HIS A 1 99 ? -4.209 9.442 -8.207 1.00 86.25 99 HIS A O 1
ATOM 785 N N . GLU A 1 100 ? -4.164 9.966 -6.021 1.00 84.81 100 GLU A N 1
ATOM 786 C CA . GLU A 1 100 ? -3.587 11.304 -6.211 1.00 84.81 100 GLU A CA 1
ATOM 787 C C . GLU A 1 100 ? -2.213 11.247 -6.879 1.00 84.81 100 GLU A C 1
ATOM 789 O O . GLU A 1 100 ? -1.939 11.980 -7.832 1.00 84.81 100 GLU A O 1
ATOM 794 N N . PHE A 1 101 ? -1.361 10.334 -6.419 1.00 80.94 101 PHE A N 1
ATOM 795 C CA . PHE A 1 101 ? -0.026 10.141 -6.957 1.00 80.94 101 PHE A CA 1
ATOM 796 C C . PHE A 1 101 ? -0.062 9.756 -8.446 1.00 80.94 101 PHE A C 1
ATOM 798 O O . PHE A 1 101 ? 0.678 10.320 -9.257 1.00 80.94 101 PHE A O 1
ATOM 805 N N . ASN A 1 102 ? -0.990 8.876 -8.838 1.00 81.31 102 ASN A N 1
ATOM 806 C CA . ASN A 1 102 ? -1.217 8.536 -10.242 1.00 81.31 102 ASN A CA 1
ATOM 807 C C . ASN A 1 102 ? -1.653 9.756 -11.075 1.00 81.31 102 ASN A C 1
ATOM 809 O O . ASN A 1 102 ? -1.183 9.943 -12.198 1.00 81.31 102 ASN A O 1
ATOM 813 N N . GLN A 1 103 ? -2.520 10.621 -10.533 1.00 78.38 103 GLN A N 1
ATOM 814 C CA . GLN A 1 103 ? -2.942 11.844 -11.225 1.00 78.38 103 GLN A CA 1
ATOM 815 C C . GLN A 1 103 ? -1.801 12.855 -11.394 1.00 78.38 103 GLN A C 1
ATOM 817 O O . GLN A 1 103 ? -1.699 13.482 -12.450 1.00 78.38 103 GLN A O 1
ATOM 822 N N . MET A 1 104 ? -0.945 13.025 -10.380 1.00 76.56 104 MET A N 1
ATOM 823 C CA . MET A 1 104 ? 0.228 13.902 -10.468 1.00 76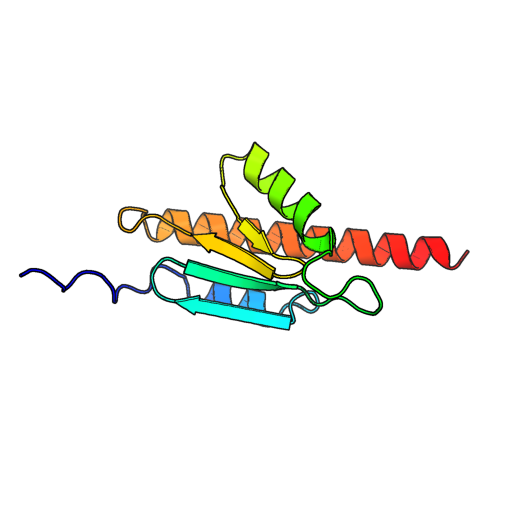.56 104 MET A CA 1
ATOM 824 C C . MET A 1 104 ? 1.166 13.444 -11.584 1.00 76.56 104 MET A C 1
ATOM 826 O O . MET A 1 104 ? 1.534 14.245 -12.442 1.00 76.56 104 MET A O 1
ATOM 830 N N . LYS A 1 105 ? 1.467 12.142 -11.649 1.00 69.69 105 LYS A N 1
ATOM 831 C CA . LYS A 1 105 ? 2.303 11.585 -12.719 1.00 69.69 105 LYS A CA 1
ATOM 832 C C . LYS A 1 105 ? 1.661 11.699 -14.098 1.00 69.69 105 LYS A C 1
ATOM 834 O O . LYS A 1 105 ? 2.337 12.079 -15.050 1.00 69.69 105 LYS A O 1
ATOM 839 N N . ALA A 1 106 ? 0.354 11.460 -14.209 1.00 68.88 106 ALA A N 1
ATOM 840 C CA . ALA A 1 106 ? -0.370 11.664 -15.461 1.00 68.88 106 ALA A CA 1
ATOM 841 C C . ALA A 1 106 ? -0.327 13.129 -15.945 1.00 68.88 106 ALA A C 1
ATOM 843 O O . ALA A 1 106 ? -0.389 13.374 -17.150 1.00 68.88 106 ALA A O 1
ATOM 844 N N . LYS A 1 107 ? -0.213 14.108 -15.035 1.00 66.25 107 LYS A N 1
ATOM 845 C CA . LYS A 1 107 ? -0.021 15.529 -15.374 1.00 66.25 107 LYS A CA 1
ATOM 846 C C . LYS A 1 107 ? 1.426 15.849 -15.758 1.00 66.25 107 LYS A C 1
ATOM 848 O O . LYS A 1 107 ? 1.624 16.534 -16.756 1.00 66.25 107 LYS A O 1
ATOM 853 N N . GLU A 1 108 ? 2.418 15.336 -15.026 1.00 66.19 108 GLU A N 1
ATOM 854 C CA . GLU A 1 108 ? 3.843 15.511 -15.362 1.00 66.19 108 GLU A CA 1
ATOM 855 C C . GLU A 1 108 ? 4.158 14.980 -16.766 1.00 66.19 108 GLU A C 1
ATOM 857 O O . GLU A 1 108 ? 4.776 15.680 -17.566 1.00 66.19 108 GLU A O 1
ATOM 862 N N . LEU A 1 109 ? 3.646 13.792 -17.110 1.00 61.34 109 LEU A N 1
ATOM 863 C CA . LEU A 1 109 ? 3.871 13.182 -18.423 1.00 61.34 109 LEU A CA 1
ATOM 864 C C . LEU A 1 109 ? 3.270 14.014 -19.570 1.00 61.34 109 LEU A C 1
ATOM 866 O O . LEU A 1 109 ? 3.847 14.087 -20.651 1.00 61.34 109 LEU A O 1
ATOM 870 N N . LYS A 1 110 ? 2.136 14.686 -19.326 1.00 60.00 110 LYS A N 1
ATOM 871 C CA . LYS A 1 110 ? 1.502 15.593 -20.297 1.00 60.00 110 LYS A CA 1
ATOM 872 C C . LYS A 1 110 ? 2.235 16.928 -20.431 1.00 60.00 110 LYS A C 1
ATOM 874 O O . LYS A 1 110 ? 2.197 17.524 -21.499 1.00 60.00 110 LYS A O 1
ATOM 879 N N . SER A 1 111 ? 2.904 17.396 -19.376 1.00 58.25 111 SER A N 1
ATOM 880 C CA . SER A 1 111 ? 3.652 18.658 -19.404 1.00 58.25 111 SER A CA 1
ATOM 881 C C . SER A 1 111 ? 4.977 18.559 -20.164 1.00 58.25 111 SER A C 1
ATOM 883 O O . SER A 1 111 ? 5.458 19.577 -20.641 1.00 58.25 111 SER A O 1
ATOM 885 N N . CYS A 1 112 ? 5.559 17.364 -20.295 1.00 50.28 112 CYS A N 1
ATOM 886 C CA . CYS A 1 112 ? 6.759 17.133 -21.110 1.00 50.28 112 CYS A CA 1
ATOM 887 C C . CYS A 1 112 ? 6.464 16.929 -22.610 1.00 50.28 112 CYS A C 1
ATOM 889 O O . CYS A 1 112 ? 7.391 16.679 -23.376 1.00 50.28 112 CYS A O 1
ATOM 891 N N . 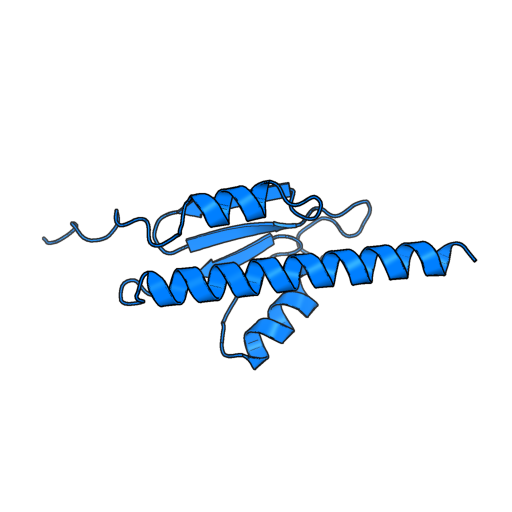GLN A 1 113 ? 5.196 17.005 -23.035 1.00 51.16 113 GLN A N 1
ATOM 892 C CA . GLN A 1 113 ? 4.776 16.889 -24.440 1.00 51.16 113 GLN A CA 1
ATOM 893 C C . GLN A 1 113 ? 4.420 18.242 -25.093 1.00 51.16 113 GLN A C 1
ATOM 895 O O . GLN A 1 113 ? 3.851 18.245 -26.186 1.00 51.16 113 GLN A O 1
ATOM 900 N N . LEU A 1 114 ? 4.751 19.372 -24.453 1.00 41.66 114 LEU A N 1
ATOM 901 C CA . LEU A 1 114 ? 4.631 20.732 -25.002 1.00 41.66 114 LEU A CA 1
ATOM 902 C C . LEU A 1 114 ? 6.004 21.382 -25.175 1.00 41.66 114 LEU A C 1
ATOM 904 O O . LEU A 1 114 ? 6.816 21.282 -24.229 1.00 41.66 114 LEU A O 1
#

pLDDT: mean 77.85, std 14.22, range [37.97, 91.81]

Radius of gyration: 15.3 Å; chains: 1; bounding box: 29×44×48 Å

Organism: NCBI:txid261450

InterPro domains:
  IPR015422 Pyridoxal phosphate-dependent transferase, small domain [G3DSA:3.90.1150.10] (6-104)
  IPR015424 Pyridoxal phosphate-dependent transferase [SSF53383] (14-100)

Foldseek 3Di:
DPPPQQPPQLEDPVLLVVLQPDPQWPHWDGGRQKIKTAGDDDDPQDFQPHCLCVVVQVVCVVVVQHWDDGRRMIMGGDDSPDHSVVNHVVSVVSSVSSVVSVVVVVVVVVVVVD